Protein AF-A0A530BIK6-F1 (afdb_monomer_lite)

pLDDT: mean 94.11, std 4.93, range [78.94, 97.88]

Structure (mmCIF, N/CA/C/O backbone):
data_AF-A0A530BIK6-F1
#
_entry.id   AF-A0A530BIK6-F1
#
loop_
_atom_site.group_PDB
_atom_site.id
_atom_site.type_symbol
_atom_site.label_atom_id
_atom_site.label_alt_id
_atom_site.label_comp_id
_atom_site.label_asym_id
_atom_site.label_entity_id
_atom_site.label_seq_id
_atom_site.pdbx_PDB_ins_code
_atom_site.Cartn_x
_atom_site.Cartn_y
_atom_site.Cartn_z
_atom_site.occupancy
_atom_site.B_iso_or_equiv
_atom_site.auth_seq_id
_atom_site.auth_comp_id
_atom_site.auth_asym_id
_atom_site.auth_atom_id
_atom_site.pdbx_PDB_model_num
ATOM 1 N N . MET A 1 1 ? -9.434 -0.014 14.067 1.00 80.50 1 MET A N 1
ATOM 2 C CA . MET A 1 1 ? 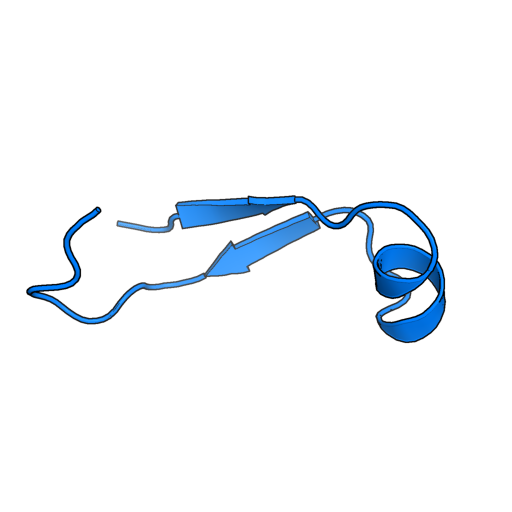-8.235 -0.835 13.757 1.00 80.50 1 MET A CA 1
ATOM 3 C C . MET A 1 1 ? -7.859 -0.482 12.330 1.00 80.50 1 MET A C 1
ATOM 5 O O . MET A 1 1 ? -8.709 -0.677 11.468 1.00 80.50 1 MET A O 1
ATOM 9 N N . SER A 1 2 ? -6.680 0.097 12.081 1.00 87.44 2 SER A N 1
ATOM 10 C CA . SER A 1 2 ? -6.260 0.395 10.705 1.00 87.44 2 SER A CA 1
ATOM 11 C C . SER A 1 2 ? -5.773 -0.880 10.019 1.00 87.44 2 SER A C 1
ATOM 13 O O . SER A 1 2 ? -5.154 -1.743 10.642 1.00 87.44 2 SER A O 1
ATOM 15 N N . THR A 1 3 ? -6.096 -1.018 8.739 1.00 93.81 3 THR A N 1
ATOM 16 C CA . THR A 1 3 ? -5.567 -2.057 7.859 1.00 93.81 3 THR A CA 1
ATOM 17 C C . THR A 1 3 ? -4.537 -1.434 6.938 1.00 93.81 3 THR A C 1
ATOM 19 O O . THR A 1 3 ? -4.771 -0.373 6.359 1.00 93.81 3 THR A O 1
ATOM 22 N N . LYS A 1 4 ? -3.405 -2.115 6.780 1.00 96.38 4 LYS A N 1
ATOM 23 C CA . LYS A 1 4 ? -2.336 -1.680 5.891 1.00 96.38 4 LYS A CA 1
ATOM 24 C C . LYS A 1 4 ? -2.640 -2.093 4.452 1.00 96.38 4 LYS A C 1
ATOM 26 O O . LYS A 1 4 ? -2.674 -3.286 4.150 1.00 96.38 4 LYS A O 1
ATOM 31 N N . LEU A 1 5 ? -2.834 -1.119 3.569 1.00 96.56 5 LEU A N 1
ATOM 32 C CA . LEU A 1 5 ? -3.053 -1.344 2.143 1.00 96.56 5 LEU A CA 1
ATOM 33 C C . LEU A 1 5 ? -1.735 -1.163 1.384 1.00 96.56 5 LEU A C 1
ATOM 35 O O . LEU A 1 5 ? -1.144 -0.086 1.408 1.00 96.56 5 LEU A O 1
ATOM 39 N N . ILE A 1 6 ? -1.269 -2.225 0.722 1.00 97.50 6 ILE A N 1
ATOM 40 C CA . ILE A 1 6 ? -0.015 -2.234 -0.045 1.00 97.50 6 ILE A CA 1
ATOM 41 C C . ILE A 1 6 ? -0.332 -2.175 -1.539 1.00 97.50 6 ILE A C 1
ATOM 43 O O . ILE A 1 6 ? -1.071 -3.018 -2.054 1.00 97.50 6 ILE A O 1
ATOM 47 N N . TYR A 1 7 ? 0.251 -1.210 -2.249 1.00 97.69 7 TYR A N 1
ATOM 48 C CA . TYR A 1 7 ? 0.022 -1.025 -3.680 1.00 97.69 7 TYR A CA 1
ATOM 49 C C . TYR A 1 7 ? 1.094 -1.705 -4.534 1.00 97.69 7 TYR A C 1
ATOM 51 O O . TYR A 1 7 ? 2.294 -1.557 -4.304 1.00 97.69 7 TYR A O 1
ATOM 59 N N . PHE A 1 8 ? 0.657 -2.403 -5.587 1.00 97.62 8 PHE A N 1
ATOM 60 C CA . PHE A 1 8 ? 1.535 -3.142 -6.498 1.00 97.62 8 PHE A CA 1
ATOM 61 C C . PHE A 1 8 ? 1.420 -2.662 -7.947 1.00 97.62 8 PHE A C 1
ATOM 63 O O . PHE A 1 8 ? 0.372 -2.192 -8.393 1.00 97.62 8 PHE A O 1
ATOM 70 N N . ALA A 1 9 ? 2.517 -2.834 -8.693 1.00 96.69 9 ALA A N 1
ATOM 71 C CA . ALA A 1 9 ? 2.627 -2.508 -10.115 1.00 96.69 9 ALA A CA 1
ATOM 72 C C . ALA A 1 9 ? 2.138 -1.080 -10.429 1.00 96.69 9 ALA A C 1
ATOM 74 O O . ALA A 1 9 ? 2.437 -0.148 -9.687 1.00 96.69 9 ALA A O 1
ATOM 75 N N . TRP A 1 10 ? 1.381 -0.909 -11.514 1.00 97.19 10 TRP A N 1
ATOM 76 C CA . TRP A 1 10 ? 0.919 0.389 -12.009 1.00 97.19 10 TRP A CA 1
ATOM 77 C C . TRP A 1 10 ? 0.083 1.184 -10.987 1.00 97.19 10 TRP A C 1
ATOM 79 O O . TRP A 1 10 ? -0.017 2.406 -11.084 1.00 97.19 10 TRP A O 1
ATOM 89 N N . VAL A 1 11 ? -0.490 0.522 -9.974 1.00 97.62 11 VAL A N 1
ATOM 90 C CA . VAL A 1 11 ? -1.286 1.191 -8.935 1.00 97.62 11 VAL A CA 1
ATOM 91 C C . VAL A 1 11 ? -0.414 2.122 -8.092 1.00 97.62 11 VAL A C 1
ATOM 93 O O . VAL A 1 11 ? -0.822 3.249 -7.823 1.00 97.62 11 VAL A O 1
ATOM 96 N N . ARG A 1 12 ? 0.823 1.723 -7.758 1.00 96.88 12 ARG A N 1
ATOM 97 C CA . ARG A 1 12 ? 1.757 2.585 -7.006 1.00 96.88 12 ARG A CA 1
ATOM 98 C C . ARG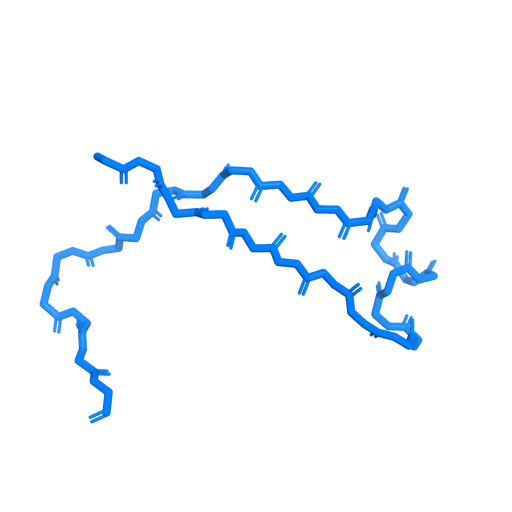 A 1 12 ? 2.113 3.855 -7.787 1.00 96.88 12 ARG A C 1
ATOM 100 O O . ARG A 1 12 ? 2.296 4.912 -7.200 1.00 96.88 12 ARG A O 1
ATOM 107 N N . GLU A 1 13 ? 2.208 3.741 -9.111 1.00 96.06 13 GLU A N 1
ATOM 108 C CA . GLU A 1 13 ? 2.582 4.834 -10.014 1.00 96.06 13 GLU A CA 1
ATOM 109 C C . GLU A 1 13 ? 1.424 5.816 -10.165 1.00 96.06 13 GLU A C 1
ATOM 111 O O . GLU A 1 13 ? 1.635 7.024 -10.175 1.00 96.06 13 GLU A O 1
ATOM 116 N N . ARG A 1 14 ? 0.189 5.304 -10.193 1.00 97.69 14 ARG A N 1
ATOM 117 C CA . ARG A 1 14 ? -1.016 6.134 -10.205 1.00 97.69 14 ARG A CA 1
ATOM 118 C C . ARG A 1 14 ? -1.269 6.841 -8.874 1.00 97.69 14 ARG A C 1
ATOM 120 O O . ARG A 1 14 ? -1.694 7.991 -8.885 1.00 97.69 14 ARG A O 1
ATOM 127 N N . ILE A 1 15 ? -1.073 6.153 -7.750 1.00 96.56 15 ILE A N 1
ATOM 128 C CA . ILE A 1 15 ? -1.352 6.695 -6.410 1.00 96.56 15 ILE A CA 1
ATOM 129 C C . ILE A 1 15 ? -0.190 7.564 -5.900 1.00 96.56 15 ILE A C 1
ATOM 131 O O . ILE A 1 15 ? -0.400 8.473 -5.100 1.00 96.56 15 ILE A O 1
ATOM 135 N N . GLY A 1 16 ? 1.042 7.305 -6.348 1.00 97.44 16 GLY A N 1
ATOM 136 C CA . GLY A 1 16 ? 2.242 8.011 -5.886 1.00 97.44 16 GLY A CA 1
ATOM 137 C C . GLY A 1 16 ? 2.671 7.635 -4.464 1.00 97.44 16 GLY A C 1
ATOM 138 O O . GLY A 1 16 ? 3.515 8.312 -3.878 1.00 97.44 16 GLY A O 1
ATOM 139 N N . LYS A 1 17 ? 2.099 6.567 -3.898 1.00 96.62 17 LYS A N 1
ATOM 140 C CA . LYS A 1 17 ? 2.445 6.029 -2.578 1.00 96.62 17 LYS A CA 1
ATOM 141 C C . LYS A 1 17 ? 2.601 4.509 -2.651 1.00 96.62 17 LYS A C 1
ATOM 143 O O . LYS A 1 17 ? 1.840 3.863 -3.373 1.00 96.62 17 LYS A O 1
ATOM 148 N N . PRO A 1 18 ? 3.560 3.927 -1.912 1.00 97.12 18 PRO A N 1
ATOM 149 C CA . PRO A 1 18 ? 3.724 2.477 -1.846 1.00 97.12 18 PRO A CA 1
ATOM 150 C C . PRO A 1 18 ? 2.684 1.799 -0.938 1.00 97.12 18 PRO A C 1
ATOM 152 O O . PRO A 1 18 ? 2.333 0.646 -1.177 1.00 97.12 18 PRO A O 1
ATOM 155 N N . GLU A 1 19 ? 2.189 2.501 0.083 1.00 97.88 19 GLU A N 1
ATOM 156 C CA . GLU A 1 19 ? 1.258 1.970 1.081 1.00 97.88 19 GLU A CA 1
ATOM 157 C C . GLU A 1 19 ? 0.531 3.083 1.846 1.00 97.88 19 GLU A C 1
ATOM 159 O O . GLU A 1 19 ? 0.980 4.235 1.848 1.00 97.88 19 GLU A O 1
ATOM 164 N N . GLU A 1 20 ? -0.570 2.725 2.510 1.00 97.38 20 GLU A N 1
ATOM 165 C CA . GLU A 1 20 ? -1.268 3.575 3.478 1.00 97.38 20 GLU A CA 1
ATOM 166 C C . GLU A 1 20 ? -2.073 2.768 4.511 1.00 97.38 20 GLU A C 1
ATOM 168 O O . GLU A 1 20 ? -2.434 1.611 4.287 1.00 97.38 20 GLU A O 1
ATOM 173 N N . ASP A 1 21 ? -2.351 3.398 5.651 1.00 97.31 21 ASP A N 1
ATOM 174 C CA . ASP A 1 21 ? -3.238 2.884 6.693 1.00 97.31 21 ASP A CA 1
ATOM 175 C C . ASP A 1 21 ? -4.676 3.353 6.436 1.00 97.31 21 ASP A C 1
ATOM 177 O O . ASP A 1 21 ? -4.942 4.555 6.401 1.00 97.31 21 ASP A O 1
ATOM 181 N N . VAL A 1 22 ? -5.613 2.411 6.289 1.00 95.38 22 VAL A N 1
ATOM 182 C CA . VAL A 1 22 ? -7.038 2.699 6.049 1.00 95.38 22 VAL A CA 1
ATOM 183 C C . VAL A 1 22 ? -7.922 2.072 7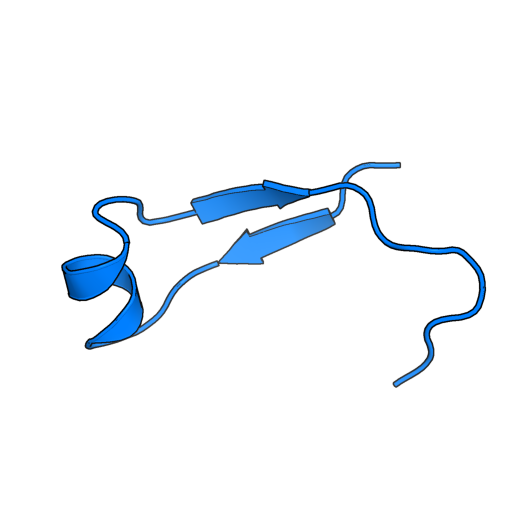.118 1.00 95.38 22 VAL A C 1
ATOM 185 O O . VAL A 1 22 ? -7.647 0.979 7.610 1.00 95.38 22 VAL A O 1
ATOM 188 N N . GLU A 1 23 ? -9.020 2.733 7.470 1.00 95.56 23 GLU A N 1
ATOM 189 C CA . GLU A 1 23 ? -10.067 2.097 8.269 1.00 95.56 23 GLU A CA 1
ATOM 190 C C . GLU A 1 23 ? -11.024 1.329 7.361 1.00 95.56 23 GLU A C 1
ATOM 192 O O . GLU A 1 23 ? -11.550 1.871 6.387 1.00 95.56 23 GLU A O 1
ATOM 197 N N . LEU A 1 24 ? -11.249 0.055 7.681 1.00 91.31 24 LEU A N 1
ATOM 198 C CA . LEU A 1 24 ? -12.215 -0.769 6.967 1.00 91.31 24 LEU A CA 1
ATOM 199 C C . LEU A 1 24 ? -13.596 -0.668 7.628 1.00 91.31 24 LEU A C 1
ATOM 201 O O . LEU A 1 24 ? -13.679 -0.654 8.861 1.00 91.31 24 LEU A O 1
ATOM 205 N N . PRO A 1 25 ? -14.687 -0.652 6.840 1.00 93.25 25 PRO A N 1
ATOM 206 C CA . PRO A 1 25 ? -16.029 -0.830 7.375 1.00 93.25 25 PRO A CA 1
ATOM 207 C C . PRO A 1 25 ? -16.155 -2.157 8.131 1.00 93.25 25 PRO A C 1
ATOM 209 O O . PRO A 1 25 ? -15.526 -3.157 7.781 1.00 93.25 25 PRO A O 1
ATOM 212 N N . ALA A 1 26 ? -17.005 -2.181 9.155 1.00 91.88 26 ALA A N 1
ATOM 213 C CA . ALA A 1 26 ? -17.319 -3.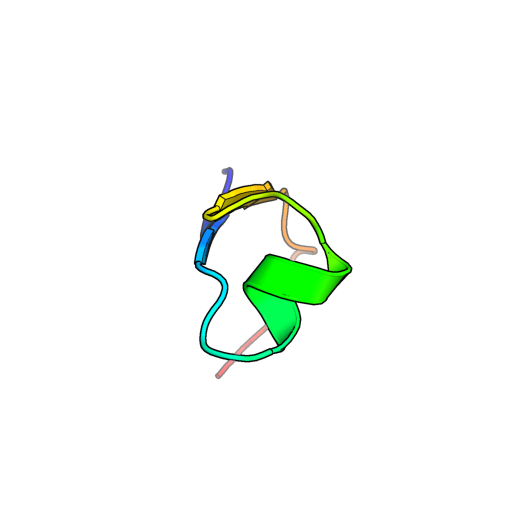417 9.858 1.00 91.88 26 ALA A CA 1
ATOM 214 C C . ALA A 1 26 ? -18.087 -4.386 8.938 1.00 91.88 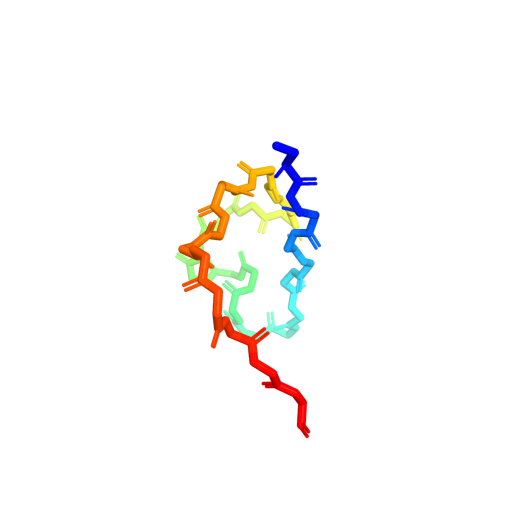26 ALA A C 1
ATOM 216 O O . ALA A 1 26 ? -18.935 -3.958 8.157 1.00 91.88 26 ALA A O 1
ATOM 217 N N . GLY A 1 27 ? -17.817 -5.689 9.067 1.00 90.50 27 GLY A N 1
ATOM 218 C CA . GLY A 1 27 ? -18.540 -6.741 8.339 1.00 90.50 27 GLY A CA 1
ATOM 219 C C . GLY A 1 27 ? -18.016 -7.059 6.934 1.00 90.50 27 GLY A C 1
ATOM 220 O O . GLY A 1 27 ? -18.725 -7.701 6.168 1.00 90.50 27 GLY A O 1
ATOM 221 N N . ILE A 1 28 ? -16.804 -6.618 6.581 1.00 89.69 28 ILE A N 1
ATOM 222 C CA . ILE A 1 28 ? -16.110 -7.078 5.368 1.00 89.69 28 ILE A CA 1
ATOM 223 C C . ILE A 1 28 ? -15.470 -8.451 5.632 1.00 89.69 28 ILE A C 1
ATOM 225 O O . ILE A 1 28 ? -14.744 -8.610 6.613 1.00 89.69 28 ILE A O 1
ATOM 229 N N . GLU A 1 29 ? -15.718 -9.416 4.743 1.00 86.88 29 GLU A N 1
ATOM 230 C CA . GLU A 1 29 ? -15.216 -10.801 4.803 1.00 86.88 29 GLU A CA 1
ATOM 231 C C . GLU A 1 29 ? -14.421 -11.161 3.528 1.00 86.88 29 GLU A C 1
ATOM 233 O O . GLU A 1 29 ? -14.407 -10.385 2.568 1.00 86.88 29 GLU A O 1
ATOM 238 N N . THR A 1 30 ? -13.728 -12.308 3.534 1.00 78.94 30 THR A N 1
ATOM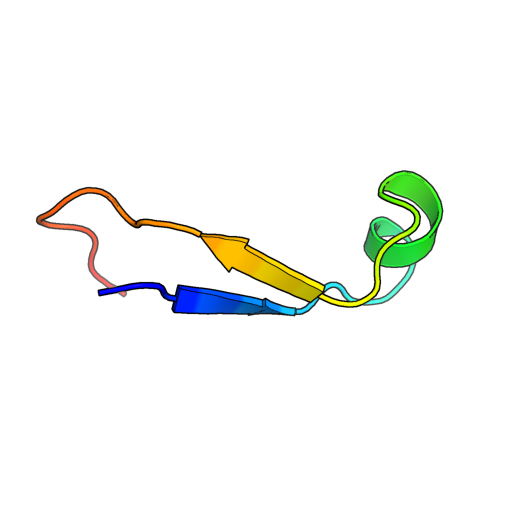 239 C CA . THR A 1 30 ? -12.832 -12.781 2.453 1.00 78.94 30 THR A CA 1
ATOM 240 C C . THR A 1 30 ? -13.463 -13.813 1.537 1.00 78.94 30 THR A C 1
ATOM 242 O O . THR A 1 30 ? -14.058 -14.766 2.089 1.00 78.94 30 THR A O 1
#

Radius of gyration: 11.09 Å; chains: 1; bounding box: 22×21×26 Å

Sequence (30 aa):
MSTKLIYFAWVRERIGKPEEDVELPAGIET

Foldseek 3Di:
DWDKDADDDCRCVVVVHRIDTDDDDPPDDD

Secondary structure (DSSP, 8-state):
-EEEEE--THHHHHHS-SEEEEEPPTT---